Protein AF-A0A239I729-F1 (afdb_monomer_lite)

Foldseek 3Di:
DVVVVVVVVVVVVVVVVVVVVCVVCVVVVCCVVPPDPVCSVVVVVLVVVCVVVVVPCPPVSVVVVVVVVVVVVVVD

Structure (mmCIF, N/CA/C/O backbone):
data_AF-A0A239I729-F1
#
_entry.id   AF-A0A239I729-F1
#
loop_
_atom_site.group_PDB
_atom_site.id
_atom_site.type_symbol
_atom_site.label_atom_id
_atom_site.label_alt_id
_atom_site.label_comp_id
_atom_site.label_asym_id
_atom_site.label_entity_id
_atom_site.label_seq_id
_atom_site.pdbx_PDB_ins_code
_atom_site.Cartn_x
_atom_site.Cartn_y
_atom_site.Cartn_z
_atom_site.occupancy
_atom_site.B_iso_or_equiv
_atom_site.auth_seq_id
_atom_site.auth_comp_id
_atom_site.auth_asym_id
_atom_site.auth_atom_id
_atom_site.pdbx_PDB_model_num
ATOM 1 N N . MET A 1 1 ? 20.176 -5.417 -30.898 1.00 67.62 1 MET A N 1
ATOM 2 C CA . MET A 1 1 ? 19.177 -6.240 -30.172 1.00 67.62 1 MET A CA 1
ATOM 3 C C . MET A 1 1 ? 19.470 -6.319 -28.678 1.00 67.62 1 MET A C 1
ATOM 5 O O . MET A 1 1 ? 18.585 -6.008 -27.897 1.00 67.62 1 MET A O 1
ATOM 9 N N . THR A 1 2 ? 20.693 -6.657 -28.260 1.00 87.31 2 THR A N 1
ATOM 10 C CA . THR A 1 2 ? 21.092 -6.726 -26.838 1.00 87.31 2 THR A CA 1
ATOM 11 C C . THR A 1 2 ? 20.899 -5.414 -26.070 1.00 87.31 2 THR A C 1
ATOM 13 O O . THR A 1 2 ? 20.326 -5.437 -24.988 1.00 87.31 2 THR A O 1
ATOM 16 N N . GLY A 1 3 ? 21.277 -4.263 -26.639 1.00 89.75 3 GLY A N 1
ATOM 17 C CA . GLY A 1 3 ? 21.087 -2.960 -25.978 1.00 89.75 3 GLY A CA 1
ATOM 18 C C . GLY A 1 3 ? 19.620 -2.631 -25.666 1.00 89.75 3 GLY A C 1
ATOM 19 O O . GLY A 1 3 ? 19.297 -2.225 -24.555 1.00 89.75 3 GLY A O 1
ATOM 20 N N . SER A 1 4 ? 18.711 -2.883 -26.611 1.00 94.38 4 SER A N 1
ATOM 21 C CA . SER A 1 4 ? 17.269 -2.663 -26.425 1.00 94.38 4 SER A CA 1
ATOM 22 C C . SER A 1 4 ? 16.668 -3.592 -25.365 1.00 94.38 4 SER A C 1
ATOM 24 O O . SER A 1 4 ? 15.811 -3.166 -24.596 1.00 94.38 4 SER A O 1
ATOM 26 N N . LEU A 1 5 ? 17.147 -4.841 -25.286 1.00 95.56 5 LEU A N 1
ATOM 27 C CA . LEU A 1 5 ? 16.729 -5.798 -24.257 1.00 95.56 5 LEU A CA 1
ATOM 28 C C . LEU A 1 5 ? 17.166 -5.359 -22.854 1.00 95.56 5 LEU A C 1
ATOM 30 O O . LEU A 1 5 ? 16.377 -5.453 -21.918 1.00 95.56 5 LEU A O 1
ATOM 34 N N . VAL A 1 6 ? 18.386 -4.832 -22.707 1.00 96.25 6 VAL A N 1
ATOM 35 C CA . VAL A 1 6 ? 18.885 -4.317 -21.419 1.00 96.25 6 VAL A CA 1
ATOM 36 C C . VAL A 1 6 ? 18.059 -3.121 -20.946 1.00 96.25 6 VAL A C 1
ATOM 38 O O . VAL A 1 6 ? 17.659 -3.071 -19.784 1.00 96.25 6 VAL A O 1
ATOM 41 N N . VAL A 1 7 ? 17.751 -2.182 -21.846 1.00 97.12 7 VAL A N 1
ATOM 42 C CA . VAL A 1 7 ? 16.914 -1.015 -21.520 1.00 97.12 7 VAL A CA 1
ATOM 43 C C . VAL A 1 7 ? 15.510 -1.447 -21.093 1.00 97.12 7 VAL A C 1
ATOM 45 O O . VAL A 1 7 ? 15.007 -0.963 -20.080 1.00 97.12 7 VAL A O 1
ATOM 48 N N . ALA A 1 8 ? 14.898 -2.391 -21.814 1.00 97.00 8 ALA A N 1
ATOM 49 C CA . ALA A 1 8 ? 13.585 -2.925 -21.460 1.00 97.00 8 ALA A CA 1
ATOM 50 C C . ALA A 1 8 ? 13.596 -3.600 -20.078 1.00 97.00 8 ALA A C 1
ATOM 52 O O . ALA A 1 8 ? 12.734 -3.308 -19.253 1.00 97.00 8 ALA A O 1
ATOM 53 N N . ALA A 1 9 ? 14.602 -4.433 -19.791 1.00 96.56 9 ALA A N 1
ATOM 54 C CA . ALA A 1 9 ? 14.730 -5.113 -18.504 1.00 96.56 9 ALA A CA 1
ATOM 55 C C . ALA A 1 9 ? 14.868 -4.129 -17.330 1.00 96.56 9 ALA A C 1
ATOM 57 O O . ALA A 1 9 ? 14.206 -4.295 -16.306 1.00 96.56 9 ALA A O 1
ATOM 58 N N . MET A 1 10 ? 15.679 -3.078 -17.488 1.00 97.94 10 MET A N 1
ATOM 59 C CA . MET A 1 10 ? 15.854 -2.048 -16.458 1.00 97.94 10 MET A CA 1
ATOM 60 C C . MET A 1 10 ? 14.573 -1.246 -16.213 1.00 97.94 10 MET A C 1
ATOM 62 O O . MET A 1 10 ? 14.228 -0.981 -15.063 1.00 97.94 10 MET A O 1
ATOM 66 N N . LEU A 1 11 ? 13.835 -0.903 -17.273 1.00 98.06 11 LEU A N 1
ATOM 67 C CA . LEU A 1 11 ? 12.534 -0.240 -17.159 1.00 98.06 11 LEU A CA 1
ATOM 68 C C . LEU A 1 11 ? 11.523 -1.111 -16.415 1.00 98.06 11 LEU A C 1
ATOM 70 O O . LEU A 1 11 ? 10.879 -0.638 -15.481 1.00 98.06 11 LEU A O 1
ATOM 74 N N . THR A 1 12 ? 11.407 -2.387 -16.788 1.00 97.50 12 THR A N 1
ATOM 75 C CA . THR A 1 12 ? 10.505 -3.325 -16.112 1.00 97.50 12 THR A CA 1
ATOM 76 C C . THR A 1 12 ? 10.866 -3.477 -14.640 1.00 97.50 12 THR A C 1
ATOM 78 O O . THR A 1 12 ? 9.981 -3.405 -13.790 1.00 97.50 12 THR A O 1
ATOM 81 N N . LEU A 1 13 ? 12.154 -3.626 -14.320 1.00 97.62 13 LEU A N 1
ATOM 82 C CA . LEU A 1 13 ? 12.614 -3.701 -12.937 1.00 97.62 13 LEU A CA 1
ATOM 83 C C . LEU A 1 13 ? 12.264 -2.424 -12.162 1.00 97.62 13 LEU A C 1
ATOM 85 O O . LEU A 1 13 ? 11.741 -2.509 -11.055 1.00 97.62 13 LEU A O 1
ATOM 89 N N . GLY A 1 14 ? 12.488 -1.251 -12.757 1.00 97.69 14 GLY A N 1
ATOM 90 C CA . GLY A 1 14 ? 12.128 0.030 -12.152 1.00 97.69 14 GLY A CA 1
ATOM 91 C C . GLY A 1 14 ? 10.632 0.142 -11.850 1.00 97.69 14 GLY A C 1
ATOM 92 O O . GLY A 1 14 ? 10.256 0.538 -10.749 1.00 97.69 14 GLY A O 1
ATOM 93 N N . VAL A 1 15 ? 9.773 -0.267 -12.789 1.00 97.25 15 VAL A N 1
ATOM 94 C CA . VAL A 1 15 ? 8.312 -0.270 -12.601 1.00 97.25 15 VAL A CA 1
ATOM 95 C C . VAL A 1 15 ? 7.889 -1.250 -11.510 1.00 97.25 15 VAL A C 1
ATOM 97 O O . VAL A 1 15 ? 7.037 -0.909 -10.691 1.00 97.25 15 VAL A O 1
ATOM 100 N N . LEU A 1 16 ? 8.484 -2.444 -11.462 1.00 97.00 16 LEU A N 1
ATOM 101 C CA . LEU A 1 16 ? 8.193 -3.431 -10.421 1.00 97.00 16 LEU A CA 1
ATOM 102 C C . LEU A 1 16 ? 8.560 -2.897 -9.036 1.00 97.00 16 LEU A C 1
ATOM 104 O O . LEU A 1 16 ? 7.726 -2.911 -8.136 1.00 97.00 16 LEU A O 1
ATOM 108 N N . VAL A 1 17 ? 9.770 -2.355 -8.884 1.00 96.69 17 VAL A N 1
ATOM 109 C CA . VAL A 1 17 ? 10.227 -1.765 -7.618 1.00 96.69 17 VAL A CA 1
ATOM 110 C C . VAL A 1 17 ? 9.323 -0.609 -7.193 1.00 96.69 17 VAL A C 1
ATOM 112 O O . VAL A 1 17 ? 8.929 -0.536 -6.030 1.00 96.69 17 VAL A O 1
ATOM 115 N N . LEU A 1 18 ? 8.949 0.275 -8.123 1.00 95.62 18 LEU A N 1
ATOM 116 C CA . LEU A 1 18 ? 8.050 1.387 -7.824 1.00 95.62 18 LEU A CA 1
ATOM 117 C C . LEU A 1 18 ? 6.662 0.890 -7.397 1.00 95.62 18 LEU A C 1
ATOM 119 O O . LEU A 1 18 ? 6.081 1.420 -6.454 1.00 95.62 18 LEU A O 1
ATOM 123 N N . THR A 1 19 ? 6.144 -0.141 -8.064 1.00 95.06 19 THR A N 1
ATOM 124 C CA . THR A 1 19 ? 4.832 -0.727 -7.763 1.00 95.06 19 THR A CA 1
ATOM 125 C C . THR A 1 19 ? 4.811 -1.354 -6.374 1.00 95.06 19 THR A C 1
ATOM 127 O O . THR A 1 19 ? 3.892 -1.085 -5.604 1.00 95.06 19 THR A O 1
ATOM 130 N N . GLU A 1 20 ? 5.840 -2.124 -6.019 1.00 91.25 20 GLU A N 1
ATOM 131 C CA . GLU A 1 20 ? 5.992 -2.705 -4.681 1.00 91.25 20 GLU A CA 1
ATOM 132 C C . GLU A 1 20 ? 6.118 -1.619 -3.607 1.00 91.25 20 GLU A C 1
ATOM 134 O O . GLU A 1 20 ? 5.473 -1.693 -2.561 1.00 91.25 20 GLU A O 1
ATOM 139 N N . LEU A 1 21 ? 6.881 -0.557 -3.883 1.00 90.25 21 LEU A N 1
ATOM 140 C CA . LEU A 1 21 ? 7.019 0.569 -2.962 1.00 90.25 21 LEU A CA 1
ATOM 141 C C . LEU A 1 21 ? 5.674 1.267 -2.721 1.00 90.25 21 LEU A C 1
ATOM 143 O O . LEU A 1 21 ? 5.319 1.549 -1.577 1.00 90.25 21 LEU A O 1
ATOM 147 N N . VAL A 1 22 ? 4.904 1.511 -3.785 1.00 88.31 22 VAL A N 1
ATOM 148 C CA . VAL A 1 22 ? 3.560 2.093 -3.686 1.00 88.31 22 VAL A CA 1
ATOM 149 C C . VAL A 1 22 ? 2.621 1.152 -2.936 1.00 88.31 22 VAL A C 1
ATOM 151 O O . VAL A 1 22 ? 1.915 1.603 -2.038 1.00 88.31 22 VAL A O 1
ATOM 154 N N . ALA A 1 23 ? 2.634 -0.147 -3.238 1.00 85.50 23 ALA A N 1
ATOM 155 C CA . ALA A 1 23 ? 1.803 -1.139 -2.559 1.00 85.50 23 ALA A CA 1
ATOM 156 C C . ALA A 1 23 ? 2.116 -1.230 -1.056 1.00 85.50 23 ALA A C 1
ATOM 158 O O . ALA A 1 23 ? 1.199 -1.368 -0.246 1.00 85.50 23 ALA A O 1
ATOM 159 N N . ALA A 1 24 ? 3.387 -1.096 -0.672 1.00 81.25 24 ALA A N 1
ATOM 160 C CA . ALA A 1 24 ? 3.814 -1.072 0.723 1.00 81.25 24 ALA A CA 1
ATOM 161 C C . ALA A 1 24 ? 3.460 0.246 1.434 1.00 81.25 24 ALA A C 1
ATOM 163 O O . ALA A 1 24 ? 3.074 0.235 2.605 1.00 81.25 24 ALA A O 1
ATOM 164 N N . ALA A 1 25 ? 3.567 1.384 0.743 1.00 83.69 25 ALA A N 1
ATOM 165 C CA . ALA A 1 25 ? 3.290 2.703 1.312 1.00 83.69 25 ALA A CA 1
ATOM 166 C C . ALA A 1 25 ? 1.787 3.012 1.413 1.00 83.69 25 ALA A C 1
ATOM 168 O O . ALA A 1 25 ? 1.356 3.700 2.341 1.00 83.69 25 ALA A O 1
ATOM 169 N N . LEU A 1 26 ? 0.974 2.498 0.488 1.00 84.75 26 LEU A N 1
ATOM 170 C CA . LEU A 1 26 ? -0.447 2.826 0.378 1.00 84.75 26 LEU A CA 1
ATOM 171 C C . LEU A 1 26 ? -1.248 2.548 1.669 1.00 84.75 26 LEU A C 1
ATOM 173 O O . LEU A 1 26 ? -1.984 3.441 2.090 1.00 84.75 26 LEU A O 1
ATOM 177 N N . PRO A 1 27 ? -1.093 1.404 2.369 1.00 77.19 27 PRO A N 1
ATOM 178 C CA . PRO A 1 27 ? -1.769 1.166 3.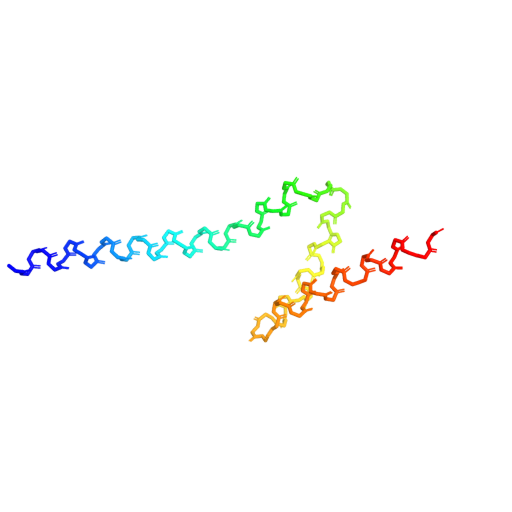645 1.00 77.19 27 PRO A CA 1
ATOM 179 C C . PRO A 1 27 ? -1.408 2.203 4.710 1.00 77.19 27 PRO A C 1
ATOM 181 O O . PRO A 1 27 ? -2.281 2.664 5.440 1.00 77.19 27 PRO A O 1
ATOM 184 N N . VAL A 1 28 ? -0.135 2.604 4.780 1.00 81.38 28 VAL A N 1
ATOM 185 C CA . VAL A 1 28 ? 0.338 3.608 5.743 1.00 81.38 28 VAL A CA 1
ATOM 186 C C . VAL A 1 28 ? -0.292 4.966 5.441 1.00 81.38 28 VAL A C 1
ATOM 188 O O . VAL A 1 28 ? -0.800 5.622 6.349 1.00 81.38 28 VAL A O 1
ATOM 191 N N . ILE A 1 29 ? -0.332 5.356 4.164 1.00 82.62 29 ILE A N 1
ATOM 192 C CA . ILE A 1 29 ? -0.968 6.601 3.716 1.00 82.62 29 ILE A CA 1
ATOM 193 C C . ILE A 1 29 ? -2.461 6.597 4.061 1.00 82.62 29 ILE A C 1
ATOM 195 O O . ILE A 1 29 ? -2.955 7.571 4.627 1.00 82.62 29 ILE A O 1
ATOM 199 N N . ILE A 1 30 ? -3.169 5.495 3.788 1.00 83.25 30 ILE A N 1
ATOM 200 C CA . ILE A 1 30 ? -4.594 5.345 4.119 1.00 83.25 30 ILE A CA 1
ATOM 201 C C . ILE A 1 30 ? -4.817 5.513 5.625 1.00 83.25 30 ILE A C 1
ATOM 203 O O . ILE A 1 30 ? -5.712 6.252 6.028 1.00 83.25 30 ILE A O 1
ATOM 207 N N . VAL A 1 31 ? -3.991 4.881 6.464 1.00 80.62 31 VAL A N 1
ATOM 208 C CA . VAL A 1 31 ? -4.095 5.008 7.925 1.00 80.62 31 VAL A CA 1
ATOM 209 C C . VAL A 1 31 ? -3.869 6.449 8.376 1.00 80.62 31 VAL A C 1
ATOM 211 O O . VAL A 1 31 ? -4.661 6.977 9.151 1.00 80.62 31 VAL A O 1
ATOM 214 N N . ILE A 1 32 ? -2.824 7.114 7.882 1.00 78.94 32 ILE A N 1
ATOM 215 C CA . ILE A 1 32 ? -2.526 8.499 8.268 1.00 78.94 32 ILE A CA 1
ATOM 216 C C . ILE A 1 32 ? -3.661 9.441 7.854 1.00 78.94 32 ILE A C 1
ATOM 218 O O . ILE A 1 32 ? -4.043 10.304 8.647 1.00 78.94 32 ILE A O 1
ATOM 222 N N . ALA A 1 33 ? -4.190 9.270 6.640 1.00 85.81 33 ALA A N 1
ATOM 223 C CA . ALA A 1 33 ? -5.196 10.155 6.067 1.00 85.81 33 ALA A CA 1
ATOM 224 C C . ALA A 1 33 ? -6.595 9.950 6.667 1.00 85.81 33 ALA A C 1
ATOM 226 O O . ALA A 1 33 ? -7.326 10.920 6.838 1.00 85.81 33 ALA A O 1
ATOM 227 N N . MET A 1 34 ? -6.976 8.705 6.970 1.00 86.88 34 MET A N 1
ATOM 228 C CA . MET A 1 34 ? -8.357 8.356 7.326 1.00 86.88 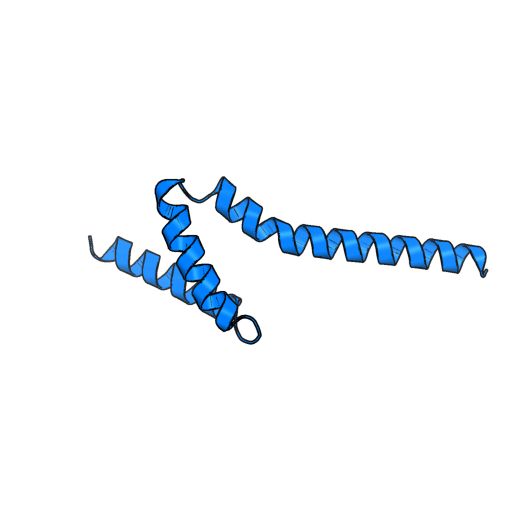34 MET A CA 1
ATOM 229 C C . MET A 1 34 ? -8.566 8.082 8.821 1.00 86.88 34 MET A C 1
ATOM 231 O O . MET A 1 34 ? -9.711 8.029 9.262 1.00 86.88 34 MET A O 1
ATOM 235 N N . VAL A 1 35 ? -7.500 7.888 9.609 1.00 82.94 35 VAL A N 1
ATOM 236 C CA . VAL A 1 35 ? -7.609 7.501 11.026 1.00 82.94 35 VAL A CA 1
ATOM 237 C C . VAL A 1 35 ? -7.229 8.673 11.941 1.00 82.94 35 VAL A C 1
ATOM 239 O O . VAL A 1 35 ? -6.077 9.138 11.902 1.00 82.94 35 VAL A O 1
ATOM 242 N N . PRO A 1 36 ? -8.158 9.138 12.800 1.00 85.31 36 PRO A N 1
ATOM 243 C CA . PRO A 1 36 ? -7.893 10.185 13.780 1.00 85.31 36 PRO A CA 1
ATOM 244 C C . PRO A 1 36 ? -6.706 9.837 14.693 1.00 85.31 36 PRO A C 1
ATOM 246 O O . PRO A 1 36 ? -6.552 8.670 15.060 1.00 85.31 36 PRO A O 1
ATOM 249 N N . PRO A 1 37 ? -5.882 10.816 15.123 1.00 82.50 37 PRO A N 1
ATOM 250 C CA . PRO A 1 37 ? -4.647 10.554 15.869 1.00 82.50 37 PRO A CA 1
ATOM 251 C C . PRO A 1 37 ? -4.818 9.678 17.117 1.00 82.50 37 PRO A C 1
ATOM 253 O O . PRO A 1 37 ? -3.979 8.820 17.373 1.00 82.50 37 PRO A O 1
ATOM 256 N N . HIS A 1 38 ? -5.922 9.852 17.848 1.00 83.06 38 HIS A N 1
ATOM 257 C CA . HIS A 1 38 ? -6.223 9.110 19.075 1.00 83.06 38 HIS A CA 1
ATOM 258 C C . HIS A 1 38 ? -6.625 7.642 18.831 1.00 83.06 38 HIS A C 1
ATOM 260 O O . HIS A 1 38 ? -6.521 6.826 19.740 1.00 83.06 38 HIS A O 1
ATOM 266 N N . GLU A 1 39 ? -7.038 7.273 17.613 1.00 80.75 39 GLU A N 1
ATOM 267 C CA . GLU A 1 39 ? -7.384 5.887 17.256 1.00 80.75 39 GLU A CA 1
ATOM 268 C C . GLU A 1 39 ? -6.191 5.108 16.659 1.00 80.75 39 GLU A C 1
ATOM 270 O O . GLU A 1 39 ? -6.219 3.875 16.580 1.00 80.75 39 GLU A O 1
ATOM 275 N N . ARG A 1 40 ? -5.110 5.802 16.259 1.00 82.06 40 ARG A N 1
ATOM 276 C CA . ARG A 1 40 ? -3.955 5.206 15.554 1.00 82.06 40 ARG A CA 1
ATOM 277 C C . ARG A 1 40 ? -3.239 4.138 16.370 1.00 82.06 40 ARG A C 1
ATOM 279 O O . ARG A 1 40 ? -2.815 3.132 15.811 1.00 82.06 40 ARG A O 1
ATOM 286 N N . GLU A 1 41 ? -3.115 4.332 17.678 1.00 80.06 41 GLU A N 1
ATOM 287 C CA . GLU A 1 41 ? -2.420 3.388 18.557 1.00 80.06 41 GLU A CA 1
ATOM 288 C C . GLU A 1 41 ? -3.188 2.063 18.694 1.00 80.06 41 GLU A C 1
ATOM 290 O O . GLU A 1 41 ? -2.600 0.981 18.655 1.00 80.06 41 GLU A O 1
ATOM 295 N N . GLY A 1 42 ? -4.523 2.132 18.779 1.00 79.62 42 GLY A N 1
ATOM 296 C CA . GLY A 1 42 ? -5.390 0.952 18.752 1.00 79.62 42 GLY A CA 1
ATOM 297 C C . GLY A 1 42 ? -5.268 0.186 17.435 1.00 79.62 42 GLY A C 1
ATOM 298 O O . GLY A 1 42 ? -5.111 -1.036 17.437 1.00 79.62 42 GLY A O 1
ATOM 299 N N . LEU A 1 43 ? -5.244 0.907 16.313 1.00 77.06 43 LEU A N 1
ATOM 300 C CA . LEU A 1 43 ? -5.058 0.307 14.996 1.00 77.06 43 LEU A CA 1
ATOM 301 C C . LEU A 1 43 ? -3.661 -0.303 14.814 1.00 77.06 43 LEU A C 1
ATOM 303 O O . LEU A 1 43 ? -3.547 -1.392 14.259 1.00 77.06 43 LEU A O 1
ATOM 307 N N . ALA A 1 44 ? -2.607 0.350 15.306 1.00 77.00 44 ALA A N 1
ATOM 308 C CA . ALA A 1 44 ? -1.244 -0.173 15.257 1.00 77.00 44 ALA A CA 1
ATOM 309 C C . ALA A 1 44 ? -1.123 -1.500 16.020 1.00 77.00 44 ALA A C 1
ATOM 311 O O . ALA A 1 44 ? -0.542 -2.453 15.501 1.00 77.00 44 ALA A O 1
ATOM 312 N N . ARG A 1 45 ? -1.741 -1.602 17.206 1.00 76.12 45 ARG A N 1
ATOM 313 C CA . ARG A 1 45 ? -1.814 -2.856 17.976 1.00 76.12 45 ARG A CA 1
ATOM 314 C C . ARG A 1 45 ? -2.553 -3.960 17.217 1.00 76.12 45 ARG A C 1
ATOM 316 O O . ARG A 1 45 ? -2.060 -5.084 17.152 1.00 76.12 45 ARG A O 1
ATOM 323 N N . LEU A 1 46 ? -3.691 -3.640 16.599 1.00 73.88 46 LEU A N 1
ATOM 324 C CA . LEU A 1 46 ? -4.454 -4.576 15.762 1.00 73.88 46 LEU A CA 1
ATOM 325 C C . LEU A 1 46 ? -3.643 -5.057 14.554 1.00 73.88 46 LEU A C 1
ATOM 327 O O . LEU A 1 46 ? -3.571 -6.257 14.292 1.00 73.88 46 LEU A O 1
ATOM 331 N N . LEU A 1 47 ? -2.995 -4.137 13.839 1.00 71.38 47 LEU A N 1
ATOM 332 C CA . LEU A 1 47 ? -2.157 -4.458 12.688 1.00 71.38 47 LEU A CA 1
ATOM 333 C C . LEU A 1 47 ? -0.942 -5.292 13.085 1.00 71.38 47 LEU A C 1
ATOM 335 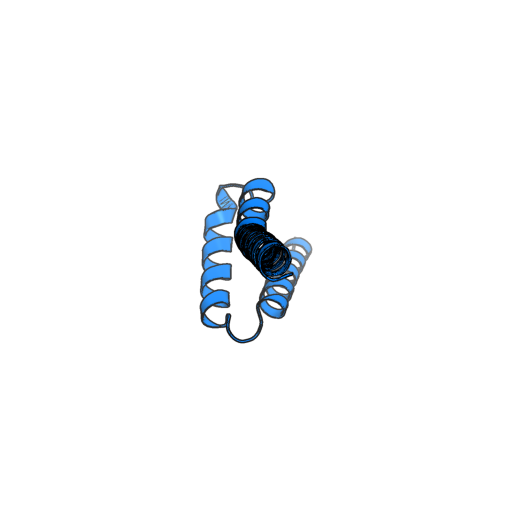O O . LEU A 1 47 ? -0.620 -6.218 12.350 1.00 71.38 47 LEU A O 1
ATOM 339 N N . ALA A 1 48 ? -0.309 -5.017 14.227 1.00 71.44 48 ALA A N 1
ATOM 340 C CA . ALA A 1 48 ? 0.805 -5.804 14.754 1.00 71.44 48 ALA A CA 1
ATOM 341 C C . ALA A 1 48 ? 0.368 -7.222 15.163 1.00 71.44 48 ALA A C 1
ATOM 343 O O . ALA A 1 48 ? 1.026 -8.202 14.812 1.00 71.44 48 ALA A O 1
ATOM 344 N N . ALA A 1 49 ? -0.788 -7.358 15.820 1.00 69.38 49 ALA A N 1
ATOM 345 C CA . ALA A 1 49 ? -1.371 -8.664 16.128 1.00 69.38 49 ALA A CA 1
ATOM 346 C C . ALA A 1 49 ? -1.677 -9.459 14.846 1.00 69.38 49 ALA A C 1
ATOM 348 O O . ALA A 1 49 ? -1.394 -10.654 14.764 1.00 69.38 49 ALA A O 1
ATOM 349 N N . CYS A 1 50 ? -2.175 -8.785 13.808 1.00 62.47 50 CYS A N 1
ATOM 350 C CA . CYS A 1 50 ? -2.437 -9.393 12.506 1.00 62.47 50 CYS A CA 1
ATOM 351 C C . CYS A 1 50 ? -1.157 -9.659 11.694 1.00 62.47 50 CYS A C 1
ATOM 353 O O . CYS A 1 50 ? -1.143 -10.574 10.871 1.00 62.47 50 CYS A O 1
ATOM 355 N N . ASP A 1 51 ? -0.087 -8.892 11.925 1.00 59.22 51 ASP A N 1
ATOM 356 C CA . ASP A 1 51 ? 1.224 -9.064 11.294 1.00 59.22 51 ASP A CA 1
ATOM 357 C C . ASP A 1 51 ? 1.928 -10.341 11.779 1.00 59.22 51 ASP A C 1
ATOM 359 O O . ASP A 1 51 ? 2.528 -11.078 11.002 1.00 59.22 51 ASP A O 1
ATOM 363 N N . SER A 1 52 ? 1.732 -10.720 13.045 1.00 52.66 52 SER A N 1
ATOM 364 C CA . SER A 1 52 ? 2.175 -12.041 13.525 1.00 52.66 52 SER A CA 1
ATOM 365 C C . SER A 1 52 ? 1.552 -13.203 12.722 1.00 52.66 52 SER A C 1
ATOM 367 O O . SER A 1 52 ? 2.131 -14.279 12.602 1.00 52.66 52 SER A O 1
ATOM 369 N N . SER A 1 53 ? 0.393 -12.954 12.098 1.00 52.50 53 SER A N 1
ATOM 370 C CA . SER A 1 53 ? -0.326 -13.865 11.202 1.00 52.50 53 SER A CA 1
ATOM 371 C C . SER A 1 53 ? -0.142 -13.539 9.706 1.00 52.50 53 SER A C 1
ATOM 373 O O . SER A 1 53 ? -0.820 -14.140 8.862 1.00 52.50 53 SER A O 1
ATOM 375 N N . ARG A 1 54 ? 0.747 -12.598 9.329 1.00 49.62 54 ARG A N 1
ATOM 376 C CA . ARG A 1 54 ? 0.821 -12.004 7.973 1.00 49.62 54 ARG A CA 1
ATOM 377 C C . ARG A 1 54 ? 1.241 -12.957 6.864 1.00 49.62 54 ARG A C 1
ATOM 379 O O . ARG A 1 54 ? 0.933 -12.673 5.713 1.00 49.62 54 ARG A O 1
ATOM 386 N N . ARG A 1 55 ? 1.836 -14.119 7.156 1.00 52.75 55 ARG A N 1
ATOM 387 C CA . ARG A 1 55 ? 1.997 -15.153 6.114 1.00 52.75 55 ARG A CA 1
ATOM 388 C C . ARG A 1 55 ? 0.685 -15.811 5.689 1.00 52.75 55 ARG A C 1
ATOM 390 O O . ARG A 1 55 ? 0.690 -16.502 4.679 1.00 52.75 55 ARG A O 1
ATOM 397 N N . LEU A 1 56 ? -0.424 -15.608 6.404 1.00 44.38 56 LEU A N 1
ATOM 398 C CA . LEU A 1 56 ? -1.672 -16.299 6.091 1.00 44.38 56 LEU A CA 1
ATOM 399 C C . LEU A 1 56 ? -2.813 -15.400 5.609 1.00 44.38 56 LEU A C 1
ATOM 401 O O . LEU A 1 56 ? -3.442 -15.773 4.624 1.00 44.38 56 LEU A O 1
ATOM 405 N N . ARG A 1 57 ? -3.168 -14.266 6.235 1.00 57.84 57 ARG A N 1
ATOM 406 C CA . ARG A 1 57 ? -4.539 -13.738 6.012 1.00 57.84 57 ARG A CA 1
ATOM 407 C C . ARG A 1 57 ? -4.769 -12.234 6.258 1.00 57.84 57 ARG A C 1
ATOM 409 O O . ARG A 1 57 ? -5.771 -11.874 6.877 1.00 57.84 57 ARG A O 1
ATOM 416 N N . LEU A 1 58 ? -3.942 -11.340 5.702 1.00 60.97 58 LEU A N 1
ATOM 417 C CA . LEU A 1 58 ? -4.128 -9.871 5.801 1.00 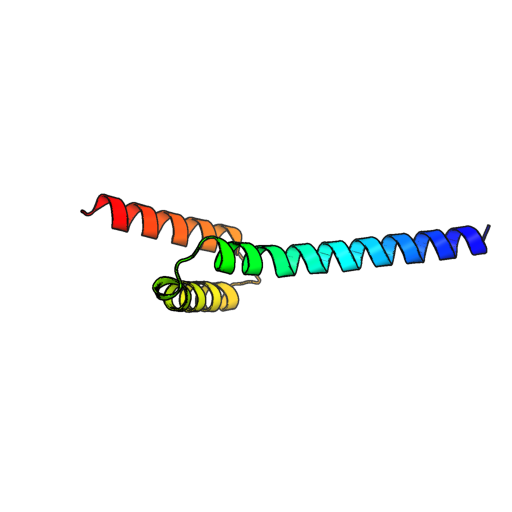60.97 58 LEU A CA 1
ATOM 418 C C . LEU A 1 58 ? -5.574 -9.417 5.477 1.00 60.97 58 LEU A C 1
ATOM 420 O O . LEU A 1 58 ? -6.169 -8.609 6.185 1.00 60.97 58 LEU A O 1
ATOM 424 N N . TRP A 1 59 ? -6.190 -10.019 4.457 1.00 60.06 59 TRP A N 1
ATOM 425 C CA . TRP A 1 59 ? -7.568 -9.727 4.049 1.00 60.06 59 TRP A CA 1
ATOM 426 C C . TRP A 1 59 ? -8.640 -10.202 5.046 1.00 60.06 59 TRP A C 1
ATOM 428 O O . TRP A 1 59 ? -9.720 -9.623 5.160 1.00 60.06 59 TRP A O 1
ATOM 438 N N . THR A 1 60 ? -8.372 -11.274 5.792 1.00 65.44 60 THR A N 1
ATOM 439 C CA . THR A 1 60 ? -9.310 -11.761 6.820 1.00 65.44 60 THR A CA 1
ATOM 440 C C . THR A 1 60 ? -9.206 -10.902 8.072 1.00 65.44 60 THR A C 1
ATOM 442 O O . THR A 1 60 ? -10.232 -10.539 8.633 1.00 65.44 60 THR A O 1
ATOM 445 N N . ALA A 1 61 ? -7.988 -10.499 8.435 1.00 65.56 61 ALA A N 1
ATOM 446 C CA . ALA A 1 61 ? -7.729 -9.553 9.513 1.00 65.56 61 ALA A CA 1
ATOM 447 C C . ALA A 1 61 ? -8.451 -8.212 9.299 1.00 65.56 61 ALA A C 1
ATOM 449 O O . ALA A 1 61 ? -9.181 -7.762 10.178 1.00 65.56 61 ALA A O 1
ATOM 450 N N . LEU A 1 62 ? -8.335 -7.624 8.102 1.00 65.94 62 LEU A N 1
ATOM 451 C CA . LEU A 1 62 ? -9.048 -6.391 7.743 1.00 65.94 62 LEU A CA 1
ATOM 452 C C . LEU A 1 62 ? -10.572 -6.548 7.841 1.00 65.94 62 LEU A C 1
ATOM 454 O O . LEU A 1 62 ? -11.248 -5.677 8.384 1.00 65.94 62 LEU A O 1
ATOM 458 N N . ARG A 1 63 ? -11.126 -7.676 7.380 1.00 71.56 63 ARG A N 1
ATOM 459 C CA . ARG A 1 63 ? -12.569 -7.945 7.493 1.00 71.56 63 ARG A CA 1
ATOM 460 C C . ARG A 1 63 ? -13.034 -8.109 8.937 1.00 71.56 63 ARG A C 1
ATOM 462 O O . ARG A 1 63 ? -14.108 -7.618 9.267 1.00 71.56 63 ARG A O 1
ATOM 469 N N . LEU A 1 64 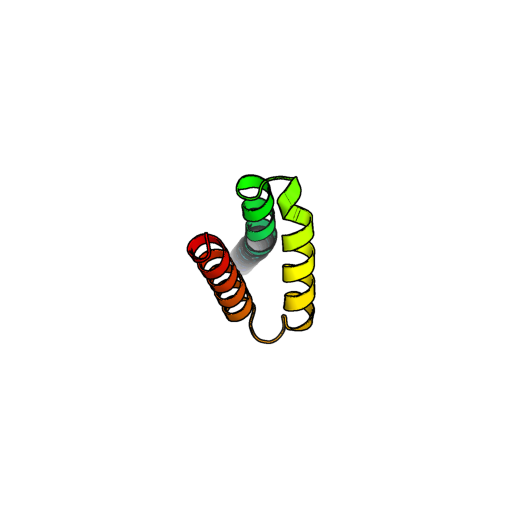? -12.243 -8.764 9.785 1.00 72.69 64 LEU A N 1
ATOM 470 C CA . LEU A 1 64 ? -12.555 -8.913 11.208 1.00 72.69 64 LEU A CA 1
ATOM 471 C C . LEU A 1 64 ? -12.523 -7.562 11.928 1.00 72.69 64 LEU A C 1
ATOM 473 O O . LEU A 1 64 ? -13.466 -7.248 12.645 1.00 72.69 64 LEU A O 1
ATOM 477 N N . ALA A 1 65 ? -11.514 -6.729 11.660 1.00 71.12 65 ALA A N 1
ATOM 478 C CA . ALA A 1 65 ? -11.418 -5.392 12.244 1.00 71.12 65 ALA A CA 1
ATOM 479 C C . ALA A 1 65 ? -12.585 -4.479 11.818 1.00 71.12 65 ALA A C 1
ATOM 481 O O . ALA A 1 65 ? -13.168 -3.779 12.642 1.00 71.12 65 ALA A O 1
ATOM 482 N N . VAL A 1 66 ? -12.980 -4.519 10.539 1.00 75.06 66 VAL A N 1
ATOM 483 C CA . VAL A 1 66 ? -14.146 -3.765 10.043 1.00 75.06 66 VAL A CA 1
ATOM 484 C C . VAL A 1 66 ? -15.450 -4.276 10.656 1.00 75.06 66 VAL A C 1
ATOM 486 O O . VAL A 1 66 ? -16.336 -3.478 10.960 1.00 75.06 66 VAL A O 1
ATOM 489 N N . ARG A 1 67 ? -15.588 -5.594 10.837 1.00 77.12 67 ARG A N 1
ATOM 490 C CA . ARG A 1 67 ? -16.773 -6.192 11.458 1.00 77.12 67 ARG A CA 1
ATOM 491 C C . ARG A 1 67 ? -16.901 -5.779 12.925 1.00 77.12 67 ARG A C 1
ATOM 493 O O . ARG A 1 67 ? -17.973 -5.330 13.311 1.00 77.12 67 ARG A O 1
ATOM 500 N N . ASP A 1 68 ? -15.818 -5.850 13.692 1.00 76.75 68 ASP A N 1
ATOM 501 C CA . ASP A 1 68 ? -15.803 -5.440 15.100 1.00 76.75 68 ASP A CA 1
ATOM 502 C C . ASP A 1 68 ? -16.151 -3.950 15.260 1.00 76.75 68 ASP A C 1
ATOM 504 O O . ASP A 1 68 ? -17.028 -3.596 16.047 1.00 76.75 68 ASP A O 1
ATOM 508 N N . ARG A 1 69 ? -15.594 -3.073 14.407 1.00 71.56 69 ARG A N 1
ATOM 509 C CA . ARG A 1 69 ? -15.956 -1.642 14.390 1.00 71.56 69 ARG A CA 1
ATOM 510 C C . ARG A 1 69 ? -17.430 -1.403 14.042 1.00 71.56 69 ARG A C 1
ATOM 512 O O . ARG A 1 69 ? -18.039 -0.473 14.561 1.00 71.56 69 ARG A O 1
ATOM 519 N N . ARG A 1 70 ? -18.032 -2.212 13.165 1.00 73.56 70 ARG A N 1
ATOM 520 C CA . ARG A 1 70 ? -19.474 -2.113 12.860 1.00 73.56 70 ARG A CA 1
ATOM 521 C C . ARG A 1 70 ? -20.334 -2.576 14.036 1.00 73.56 70 ARG A C 1
ATOM 523 O O . ARG A 1 70 ? -21.329 -1.928 14.340 1.00 73.56 70 ARG A O 1
ATOM 530 N N . GLU A 1 71 ? -19.939 -3.652 14.710 1.00 77.12 71 GLU A N 1
ATOM 531 C CA . GLU A 1 71 ? -20.628 -4.168 15.899 1.00 77.12 71 GLU A CA 1
ATOM 532 C C . GLU A 1 71 ? -20.476 -3.243 17.118 1.00 77.12 71 GLU A C 1
ATOM 534 O O . GLU A 1 71 ? -21.362 -3.208 17.970 1.00 77.12 71 GLU A O 1
ATOM 539 N N . SER A 1 72 ? -19.381 -2.485 17.221 1.00 71.38 72 SER A N 1
ATOM 540 C CA . SER A 1 72 ? -19.206 -1.479 18.274 1.00 71.38 72 SER A CA 1
ATOM 541 C C . SER A 1 72 ? -20.069 -0.237 18.037 1.00 71.38 72 SER A C 1
ATOM 543 O O . SER A 1 72 ? -20.561 0.349 18.991 1.00 71.38 72 SER A O 1
ATOM 545 N N . ILE A 1 73 ? -20.277 0.158 16.775 1.00 71.94 73 ILE A N 1
ATOM 546 C CA . ILE A 1 73 ? -21.141 1.294 16.412 1.00 71.94 73 ILE A CA 1
ATOM 547 C C . ILE A 1 73 ? -22.627 0.938 16.572 1.00 71.94 73 ILE A C 1
ATOM 549 O O . ILE A 1 73 ? -23.400 1.784 16.996 1.00 71.94 73 ILE A O 1
ATOM 553 N N . GLY A 1 74 ? -23.033 -0.301 16.269 1.00 61.53 74 GLY A N 1
ATOM 554 C CA . GLY A 1 74 ? -24.431 -0.748 16.390 1.00 61.53 74 GLY A CA 1
ATOM 555 C C . GLY A 1 74 ? -24.887 -1.133 17.805 1.00 61.53 74 GLY A C 1
ATOM 556 O O . GLY A 1 74 ? -26.044 -1.502 17.979 1.00 61.53 74 GLY A O 1
ATOM 557 N N . ARG A 1 75 ? -23.990 -1.104 18.801 1.00 58.19 75 ARG A N 1
ATOM 558 C CA . ARG A 1 75 ? -24.296 -1.366 20.222 1.00 58.19 75 ARG A CA 1
ATOM 559 C C . ARG A 1 75 ? -24.565 -0.094 21.042 1.00 58.19 75 ARG A C 1
ATOM 561 O O . ARG A 1 75 ? -24.729 -0.195 22.257 1.00 58.19 75 ARG A O 1
ATOM 568 N N . HIS A 1 76 ? -24.610 1.063 20.387 1.00 46.81 76 HIS A N 1
ATOM 569 C CA . HIS A 1 76 ? -25.065 2.340 20.936 1.00 46.81 76 HIS A CA 1
ATOM 570 C C . HIS A 1 76 ? -26.420 2.711 20.338 1.00 46.81 76 HIS A C 1
AT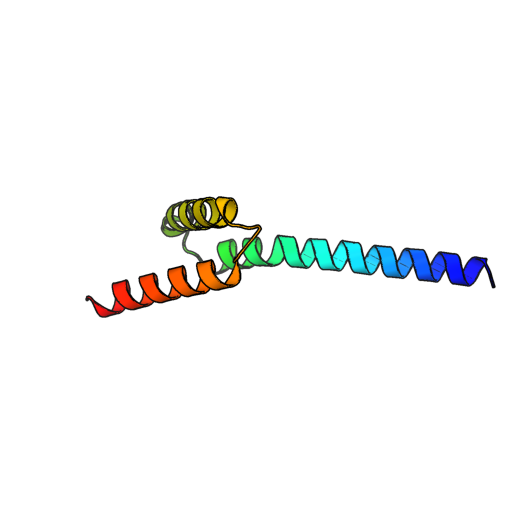OM 572 O O . HIS A 1 76 ? -27.213 3.329 21.080 1.00 46.81 76 HIS A O 1
#

Sequence (76 aa):
MTGSLVVAAMLTLGVLVLTELVAAALPVIIVIAMVPPHEREGLARLLAACDSSRRLRLWTALRLAVRDRRESIGRH

Radius of gyration: 18.88 Å; chains: 1; bounding box: 46×27×51 Å

Organism: NCBI:txid52697

Secondary structure (DSSP, 8-state):
-HHHHHHHHHHHHHHHHHHHHHHHHHHHHHHHHHS-GGGHHHHHHHHHHHHTTTTT-HHHHHHHHHHHHHHHHTT-

pLDDT: mean 78.32, std 14.01, range [44.38, 98.06]